Protein AF-A0AAU3PRI8-F1 (afdb_monomer)

Radius of gyration: 12.02 Å; Cα contacts (8 Å, |Δi|>4): 51; chains: 1; bounding box: 33×23×24 Å

pLDDT: mean 88.94, std 5.92, range [69.44, 98.19]

Solvent-accessible surface area (backbone atoms only — not comparable to full-atom values): 3210 Å² total; per-residue (Å²): 78,57,51,98,86,67,46,71,46,49,48,78,49,76,42,71,52,98,91,37,84,70,47,78,48,79,51,69,73,54,96,70,79,78,93,62,82,76,62,71,94,52,58,78,87,130

Foldseek 3Di:
DADPVRHDQWDWDFDDDPNHTPDIDIGGDDPDDDPDDDDPVPDDDD

Nearest PDB structures (foldseek):
  6ywy-assembly1_M  TM=4.687E-01  e=2.655E+00  Neurospora crassa
  2ch0-assembly1_A  TM=2.829E-01  e=8.829E+00  Homo sapiens
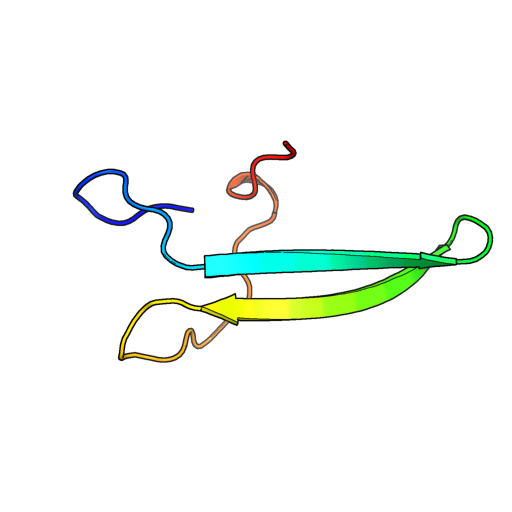
Structure (mmCIF, N/CA/C/O backbone):
data_AF-A0AAU3PRI8-F1
#
_entry.id   AF-A0AAU3PRI8-F1
#
loop_
_atom_site.group_PDB
_atom_site.id
_atom_site.type_symbol
_atom_site.label_atom_id
_atom_site.label_alt_id
_atom_site.label_comp_id
_atom_site.label_asym_id
_atom_site.label_entity_id
_atom_site.label_seq_id
_atom_site.pdbx_PDB_ins_code
_atom_site.Cartn_x
_atom_site.Cartn_y
_atom_site.Cartn_z
_atom_site.occupancy
_atom_site.B_iso_or_equiv
_atom_site.auth_seq_id
_atom_site.auth_comp_id
_atom_site.auth_asym_id
_atom_site.auth_atom_id
_atom_site.pdbx_PDB_model_num
ATOM 1 N N . MET A 1 1 ? 8.137 4.702 -1.142 1.00 71.19 1 MET A N 1
ATOM 2 C CA . MET A 1 1 ? 9.188 3.695 -1.426 1.00 71.19 1 MET A CA 1
ATOM 3 C C . MET A 1 1 ? 9.516 3.674 -2.901 1.00 71.19 1 MET A C 1
ATOM 5 O O . MET A 1 1 ? 8.590 3.575 -3.697 1.00 71.19 1 MET A O 1
ATOM 9 N N . THR A 1 2 ? 10.798 3.707 -3.253 1.00 81.25 2 THR A N 1
ATOM 10 C CA . THR A 1 2 ? 11.242 3.738 -4.648 1.00 81.25 2 THR A CA 1
ATOM 11 C C . THR A 1 2 ? 12.368 2.745 -4.919 1.00 81.25 2 THR A C 1
ATOM 13 O O . THR A 1 2 ? 13.074 2.340 -3.993 1.00 81.25 2 THR A O 1
ATOM 16 N N . ASP A 1 3 ? 12.540 2.362 -6.180 1.00 82.88 3 ASP A N 1
ATOM 17 C CA . ASP A 1 3 ? 13.701 1.618 -6.658 1.00 82.88 3 ASP A CA 1
ATOM 18 C C . ASP A 1 3 ? 14.946 2.523 -6.781 1.00 82.88 3 ASP A C 1
ATOM 20 O O . ASP A 1 3 ? 14.941 3.695 -6.390 1.00 82.88 3 ASP A O 1
ATOM 24 N N . HIS A 1 4 ? 16.028 1.970 -7.337 1.00 83.94 4 HIS A N 1
ATOM 25 C CA . HIS A 1 4 ? 17.291 2.678 -7.569 1.00 83.94 4 HIS A CA 1
ATOM 26 C C . HIS A 1 4 ? 17.176 3.855 -8.552 1.00 83.94 4 HIS A C 1
ATOM 28 O O . HIS A 1 4 ? 18.033 4.736 -8.534 1.00 83.94 4 HIS A O 1
ATOM 34 N N . ASN A 1 5 ? 16.123 3.893 -9.370 1.00 86.56 5 ASN A N 1
ATOM 35 C CA . ASN A 1 5 ? 15.841 4.966 -10.321 1.00 86.56 5 ASN A CA 1
ATOM 36 C C . ASN A 1 5 ? 14.848 5.994 -9.760 1.00 86.56 5 ASN A C 1
ATOM 38 O O . 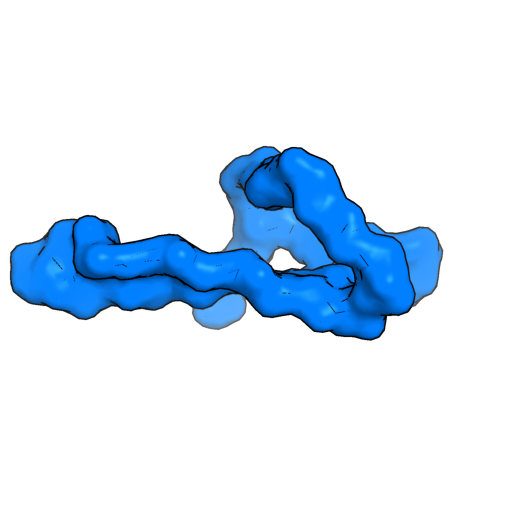ASN A 1 5 ? 14.457 6.918 -10.471 1.00 86.56 5 ASN A O 1
ATOM 42 N N . GLY A 1 6 ? 14.419 5.846 -8.502 1.00 85.62 6 GLY A N 1
ATOM 43 C CA . GLY A 1 6 ? 13.416 6.717 -7.892 1.00 85.62 6 GLY A CA 1
ATOM 44 C C . GLY A 1 6 ? 11.981 6.399 -8.322 1.00 85.62 6 GLY A C 1
ATOM 45 O O . GLY A 1 6 ? 11.071 7.159 -7.993 1.00 85.62 6 GLY A O 1
ATOM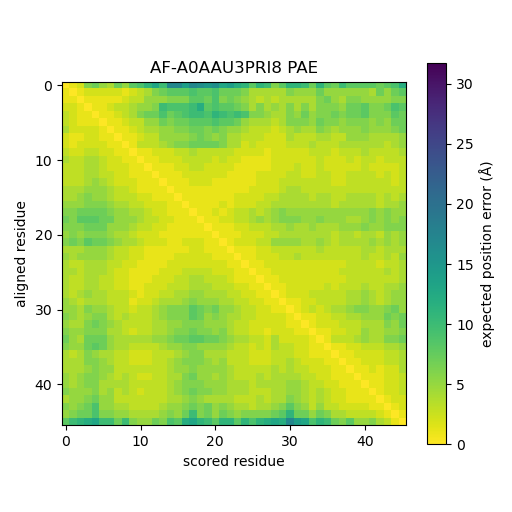 46 N N . SER A 1 7 ? 11.747 5.284 -9.018 1.00 86.44 7 SER A N 1
ATOM 47 C CA . SER A 1 7 ? 10.399 4.875 -9.424 1.00 86.44 7 SER A CA 1
ATOM 48 C C . SER A 1 7 ? 9.677 4.201 -8.259 1.00 86.44 7 SER A C 1
ATOM 50 O O . SER A 1 7 ? 10.305 3.419 -7.543 1.00 86.44 7 SER A O 1
ATOM 5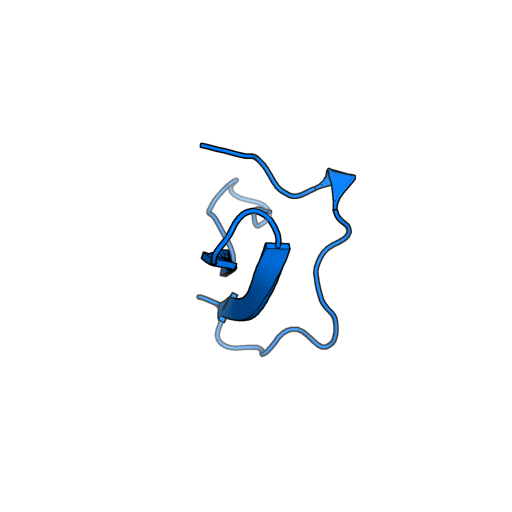2 N N . PRO A 1 8 ? 8.380 4.469 -8.028 1.00 86.25 8 PRO A N 1
ATOM 53 C CA . PRO A 1 8 ? 7.636 3.816 -6.959 1.00 86.25 8 PRO A CA 1
ATOM 54 C C . PRO A 1 8 ? 7.594 2.301 -7.181 1.00 86.25 8 PRO A C 1
ATOM 56 O O . PRO A 1 8 ? 7.362 1.840 -8.293 1.00 86.25 8 PRO A O 1
ATOM 59 N N . ILE A 1 9 ? 7.800 1.526 -6.116 1.00 87.75 9 ILE A N 1
ATOM 60 C CA . ILE A 1 9 ? 7.778 0.048 -6.176 1.00 87.75 9 ILE A CA 1
ATOM 61 C C . ILE A 1 9 ? 6.449 -0.557 -5.698 1.00 87.75 9 ILE A C 1
ATOM 63 O O . ILE A 1 9 ? 6.244 -1.766 -5.782 1.00 87.75 9 ILE A O 1
ATOM 67 N N . GLY A 1 10 ? 5.545 0.280 -5.191 1.00 90.69 10 GLY A N 1
ATOM 68 C CA . GLY A 1 10 ? 4.235 -0.117 -4.693 1.00 90.69 10 GLY A CA 1
ATOM 69 C C . GLY A 1 10 ? 3.589 0.964 -3.834 1.00 90.69 10 GLY A C 1
ATOM 70 O O . GLY A 1 10 ? 4.179 2.024 -3.593 1.00 90.69 10 GLY A O 1
ATOM 71 N N . GLU A 1 11 ? 2.396 0.658 -3.337 1.00 92.19 11 GLU A N 1
ATOM 72 C CA . GLU A 1 11 ? 1.531 1.563 -2.582 1.00 92.19 11 GLU A CA 1
ATOM 73 C C . GLU A 1 11 ? 0.896 0.851 -1.390 1.00 92.19 11 GLU A C 1
ATOM 75 O O . GLU A 1 11 ? 0.417 -0.277 -1.500 1.00 92.19 11 GLU A O 1
ATOM 80 N N . VAL A 1 12 ? 0.867 1.538 -0.247 1.00 91.31 12 VAL A N 1
ATOM 81 C CA . VAL A 1 12 ? 0.097 1.104 0.920 1.00 91.31 12 VAL A CA 1
ATOM 82 C C . VAL A 1 12 ? -1.188 1.915 0.960 1.00 91.31 12 VAL A C 1
ATOM 84 O O . VAL A 1 12 ? -1.136 3.142 1.052 1.00 91.31 12 VAL A O 1
ATOM 87 N N . ILE A 1 13 ? -2.324 1.228 0.909 1.00 92.25 13 ILE A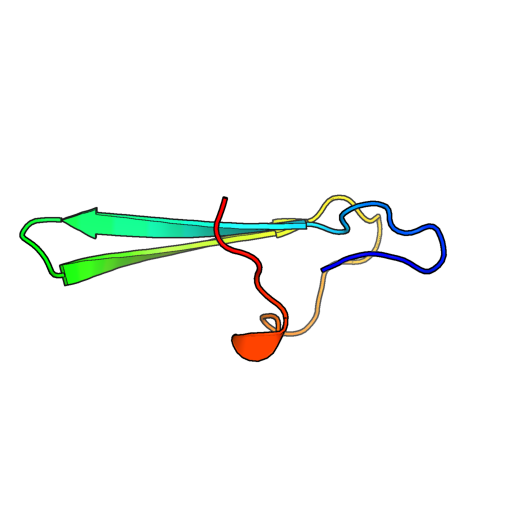 N 1
ATOM 88 C CA . ILE A 1 13 ? -3.653 1.833 0.986 1.00 92.25 13 ILE A CA 1
ATOM 89 C C . ILE A 1 13 ? -4.196 1.596 2.391 1.00 92.25 13 ILE A C 1
ATOM 91 O O . ILE A 1 13 ? -4.159 0.478 2.909 1.00 92.25 13 ILE A O 1
ATOM 95 N N . LEU A 1 14 ? -4.683 2.667 3.013 1.00 92.69 14 LEU A N 1
ATOM 96 C CA . LEU A 1 14 ? -5.305 2.637 4.329 1.00 92.69 14 LEU A CA 1
ATOM 97 C C . LEU A 1 14 ? -6.759 3.069 4.190 1.00 92.69 14 LEU A C 1
ATOM 99 O O . LEU A 1 14 ? -7.039 4.138 3.646 1.00 92.69 14 LEU A O 1
ATOM 103 N N . TRP A 1 15 ? -7.672 2.268 4.727 1.00 96.06 15 TRP A N 1
ATOM 104 C CA . TRP A 1 15 ? -9.074 2.654 4.850 1.00 96.06 15 TRP A CA 1
ATOM 105 C C . TRP A 1 15 ? -9.365 3.084 6.276 1.00 96.06 15 TRP A C 1
ATOM 107 O O . TRP A 1 15 ? -8.930 2.442 7.233 1.00 96.06 15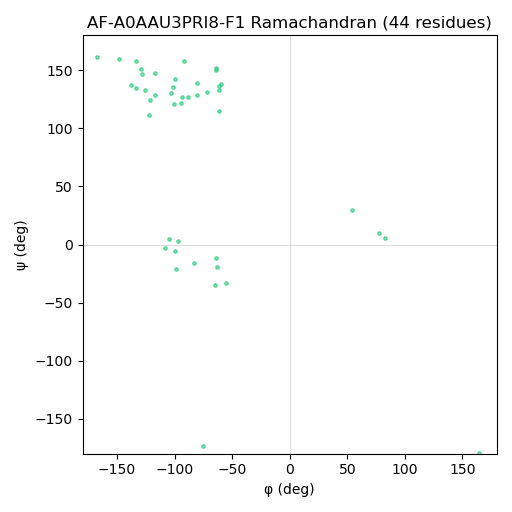 TRP A O 1
ATOM 117 N N . VAL A 1 16 ? -10.093 4.190 6.408 1.00 96.19 16 VAL A N 1
ATOM 118 C CA . VAL A 1 16 ? -10.528 4.728 7.693 1.00 96.19 16 VAL A CA 1
ATOM 119 C C . VAL A 1 16 ? -12.045 4.812 7.692 1.00 96.19 16 VAL A C 1
ATOM 121 O O . VAL A 1 16 ? -12.632 5.474 6.839 1.00 96.19 16 VAL A O 1
ATOM 124 N N . GLU A 1 17 ? -12.675 4.187 8.681 1.00 98.19 17 GLU A N 1
ATOM 125 C CA . GLU A 1 17 ? -14.114 4.266 8.916 1.00 98.19 17 GLU A CA 1
ATOM 126 C C . GLU A 1 17 ? -14.370 4.716 10.351 1.00 98.19 17 GLU A C 1
ATOM 128 O O . GLU A 1 17 ? -13.762 4.223 11.300 1.00 98.19 17 GLU A O 1
ATOM 133 N N . ASN A 1 18 ? -15.270 5.686 10.522 1.00 97.12 18 ASN A N 1
ATOM 134 C CA . ASN A 1 18 ? -15.631 6.243 11.831 1.00 97.12 18 ASN A CA 1
ATOM 135 C C . ASN A 1 18 ? -14.428 6.749 12.657 1.00 97.12 18 ASN A C 1
ATOM 137 O O . ASN A 1 18 ? -14.460 6.718 13.885 1.00 97.12 18 ASN A O 1
ATOM 141 N N . GLY A 1 19 ? -13.365 7.212 11.989 1.00 95.62 19 GLY A N 1
ATOM 142 C CA . GLY A 1 19 ? -12.136 7.696 12.629 1.00 95.62 19 GLY A CA 1
ATOM 143 C C . GLY A 1 19 ? -11.139 6.602 13.027 1.00 95.62 19 GLY A C 1
ATOM 144 O O . GLY A 1 19 ? -10.116 6.917 13.632 1.00 95.62 19 GLY A O 1
ATOM 145 N N . TRP A 1 20 ? -11.403 5.342 12.673 1.00 96.88 20 TRP A N 1
ATOM 146 C CA . TRP A 1 20 ? -10.545 4.196 12.977 1.00 96.88 20 TRP A CA 1
ATOM 147 C C . TRP A 1 20 ? -10.021 3.548 11.702 1.00 96.88 20 TRP A C 1
ATOM 149 O O . TRP A 1 20 ? -10.712 3.520 10.688 1.00 96.88 20 TRP A O 1
ATOM 159 N N . LEU A 1 21 ? -8.809 2.992 11.764 1.00 94.69 21 LEU A N 1
ATOM 160 C CA . LEU A 1 21 ? -8.275 2.162 10.687 1.00 94.69 21 LEU A CA 1
ATOM 161 C C . LEU A 1 21 ? -9.177 0.932 10.510 1.00 94.69 21 LEU A C 1
ATOM 163 O O . LEU A 1 21 ? -9.265 0.100 11.412 1.00 94.69 21 LEU A O 1
ATOM 167 N N . SER A 1 22 ? -9.836 0.828 9.360 1.00 96.44 22 SER A N 1
ATOM 168 C CA . SER A 1 22 ? -10.730 -0.280 9.015 1.00 96.44 22 SER A CA 1
ATOM 169 C C . SER A 1 22 ? -10.053 -1.331 8.139 1.00 96.44 22 SER A C 1
ATOM 171 O O . SER A 1 22 ? -10.471 -2.487 8.140 1.00 96.44 22 SER A O 1
ATOM 173 N N . GLY A 1 23 ? -8.969 -0.975 7.443 1.00 95.31 23 GLY A N 1
ATOM 174 C CA . GLY A 1 23 ? -8.212 -1.924 6.636 1.00 95.31 23 GLY A CA 1
ATOM 175 C C . GLY A 1 23 ? -6.856 -1.403 6.176 1.00 95.31 23 GLY A C 1
ATOM 176 O O . GLY A 1 23 ? -6.609 -0.196 6.142 1.00 95.31 23 GLY A O 1
ATOM 177 N N . ILE A 1 24 ? -6.000 -2.343 5.783 1.00 92.94 24 ILE A N 1
ATOM 178 C CA . ILE A 1 24 ? -4.710 -2.092 5.143 1.00 92.94 24 ILE A CA 1
ATOM 179 C C . ILE A 1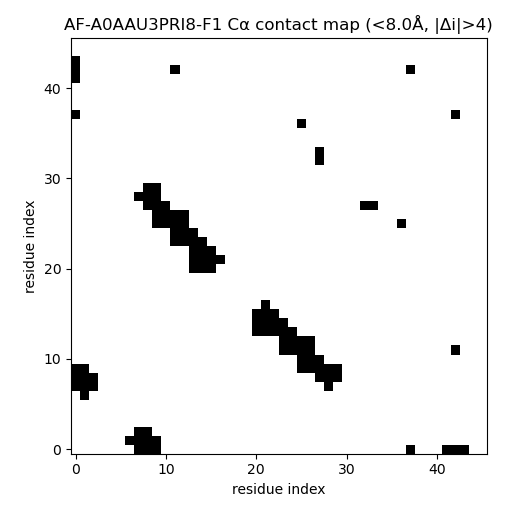 24 ? -4.553 -3.017 3.937 1.00 92.94 24 ILE A C 1
ATOM 181 O O . ILE A 1 24 ? -4.810 -4.218 4.035 1.00 92.94 24 ILE A O 1
ATOM 185 N N . GLU A 1 25 ? -4.099 -2.464 2.820 1.00 93.12 25 GLU A N 1
ATOM 186 C CA . GLU A 1 25 ? -3.686 -3.221 1.638 1.00 93.12 25 GLU A CA 1
ATOM 187 C C . GLU A 1 25 ? -2.297 -2.779 1.194 1.00 93.12 25 GLU A C 1
ATOM 189 O O . GLU A 1 25 ? -1.916 -1.614 1.332 1.00 93.12 25 GLU A O 1
ATOM 194 N N . TYR A 1 26 ? -1.537 -3.735 0.662 1.00 91.50 26 TYR A N 1
ATOM 195 C CA . TYR A 1 26 ? -0.269 -3.466 0.011 1.00 91.50 26 TYR A CA 1
ATOM 196 C C . TYR A 1 26 ? -0.293 -3.991 -1.425 1.00 91.50 26 TYR A C 1
ATOM 198 O O . TYR A 1 26 ? -0.283 -5.204 -1.643 1.00 91.50 26 TYR A O 1
ATOM 206 N N . ALA A 1 27 ? -0.282 -3.064 -2.382 1.00 92.19 27 ALA A N 1
ATOM 207 C CA . ALA A 1 27 ? -0.114 -3.342 -3.802 1.00 92.19 27 ALA A CA 1
ATOM 208 C C . ALA A 1 27 ? 1.342 -3.082 -4.219 1.00 92.19 27 ALA A C 1
ATOM 210 O O . ALA A 1 27 ? 1.978 -2.139 -3.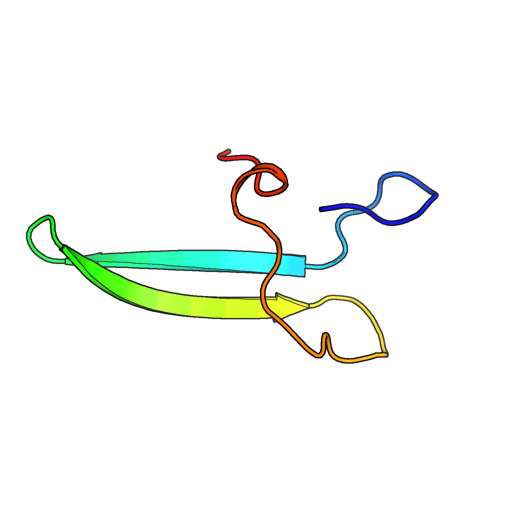742 1.00 92.19 27 ALA A O 1
ATOM 211 N N . TRP A 1 28 ? 1.886 -3.908 -5.112 1.00 92.38 28 TRP A N 1
ATOM 212 C CA . TRP A 1 28 ? 3.265 -3.790 -5.593 1.00 92.38 28 TRP A CA 1
ATOM 213 C C . TRP A 1 28 ? 3.317 -3.806 -7.121 1.00 92.38 28 TRP A C 1
ATOM 215 O O . TRP A 1 28 ? 2.448 -4.381 -7.775 1.00 92.38 28 TRP A O 1
ATOM 225 N N . TYR A 1 29 ? 4.331 -3.147 -7.681 1.00 90.00 29 TYR A N 1
ATOM 226 C CA . TYR A 1 29 ? 4.487 -2.973 -9.133 1.00 90.00 29 TYR A CA 1
ATOM 227 C C . TYR A 1 29 ? 5.631 -3.801 -9.723 1.00 90.00 29 TYR A C 1
ATOM 229 O O . TYR A 1 29 ? 5.873 -3.764 -10.925 1.00 90.00 29 TYR A O 1
ATOM 237 N N . THR A 1 30 ? 6.364 -4.510 -8.869 1.00 86.56 30 THR A N 1
ATOM 238 C CA . THR A 1 30 ? 7.515 -5.334 -9.235 1.00 86.56 30 THR A CA 1
ATOM 239 C C . THR A 1 30 ? 7.106 -6.775 -9.526 1.00 86.56 30 THR A C 1
ATOM 241 O O . THR A 1 30 ? 6.094 -7.255 -9.021 1.00 86.56 30 THR A O 1
ATOM 244 N N . ASP A 1 31 ? 7.934 -7.502 -10.277 1.00 90.62 31 ASP A N 1
ATOM 245 C CA . ASP A 1 31 ? 7.706 -8.933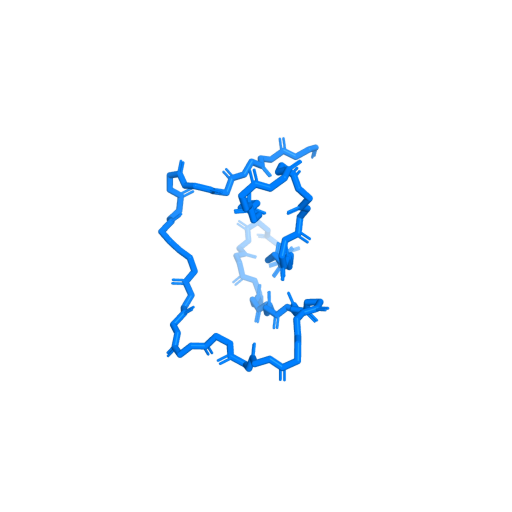 -10.528 1.00 90.62 31 ASP A CA 1
ATOM 246 C C . ASP A 1 31 ? 7.806 -9.761 -9.238 1.00 90.62 31 ASP A C 1
ATOM 248 O O . ASP A 1 31 ? 7.066 -10.720 -9.025 1.00 90.62 31 ASP A O 1
ATOM 252 N N . GLU A 1 32 ? 8.697 -9.345 -8.338 1.00 88.62 32 GLU A N 1
ATOM 253 C CA . GLU A 1 32 ? 8.893 -9.995 -7.049 1.00 88.62 32 GLU A CA 1
ATOM 254 C C . GLU A 1 32 ? 7.957 -9.415 -5.993 1.00 88.62 32 GLU A C 1
ATOM 256 O O . GLU A 1 32 ? 7.935 -8.202 -5.748 1.00 88.62 32 GLU A O 1
ATOM 261 N N . ARG A 1 33 ? 7.212 -10.299 -5.320 1.00 88.12 33 ARG A N 1
ATOM 262 C CA . ARG A 1 33 ? 6.336 -9.907 -4.216 1.00 88.12 33 ARG A CA 1
ATOM 263 C C . ARG A 1 33 ? 7.169 -9.527 -2.983 1.00 88.12 33 ARG A C 1
ATOM 265 O O . ARG A 1 33 ? 7.992 -10.326 -2.530 1.00 88.12 33 ARG A O 1
ATOM 272 N N . PRO A 1 34 ? 6.891 -8.381 -2.343 1.00 86.06 34 PRO A N 1
ATOM 273 C CA . PRO A 1 34 ? 7.501 -8.020 -1.069 1.00 86.06 34 PRO A CA 1
ATOM 274 C C . PRO A 1 34 ? 7.205 -9.042 0.039 1.00 86.06 34 PRO A C 1
ATOM 276 O O . PRO A 1 34 ? 6.072 -9.494 0.213 1.00 86.06 34 PRO A O 1
ATOM 279 N N . LEU A 1 35 ? 8.221 -9.368 0.841 1.00 89.38 35 LEU A N 1
ATOM 280 C CA . LEU A 1 35 ? 8.088 -10.316 1.958 1.00 89.38 35 LEU A CA 1
ATOM 281 C C . LEU A 1 35 ? 7.542 -9.678 3.241 1.00 89.38 35 LEU A C 1
ATOM 283 O O . LEU A 1 35 ? 7.118 -10.388 4.151 1.00 89.38 35 LEU A O 1
ATOM 287 N N . ALA A 1 36 ? 7.564 -8.350 3.324 1.00 88.44 36 ALA A N 1
ATOM 288 C CA . ALA A 1 36 ? 7.101 -7.593 4.473 1.00 88.44 36 ALA A CA 1
ATOM 289 C C . ALA A 1 36 ? 6.522 -6.248 4.029 1.00 88.44 36 ALA A C 1
ATOM 291 O O . ALA A 1 36 ? 6.835 -5.742 2.947 1.00 88.44 36 ALA A O 1
ATOM 292 N N . LEU A 1 37 ? 5.705 -5.661 4.904 1.00 88.38 37 LEU A N 1
ATOM 293 C CA . LEU A 1 37 ? 5.283 -4.276 4.758 1.00 88.38 37 LEU A CA 1
ATOM 294 C C . LEU A 1 37 ? 6.490 -3.331 4.866 1.00 88.38 37 LEU A C 1
ATOM 296 O O . LEU A 1 37 ? 7.459 -3.629 5.575 1.00 88.38 37 LEU A O 1
ATOM 300 N N . PRO A 1 38 ? 6.435 -2.177 4.188 1.00 86.62 38 PRO A N 1
ATOM 301 C CA . PRO A 1 38 ? 7.468 -1.164 4.316 1.00 86.62 38 PRO A CA 1
ATOM 302 C C . PRO A 1 38 ? 7.536 -0.585 5.730 1.00 86.62 38 PRO A C 1
ATOM 304 O O . PRO A 1 38 ? 6.532 -0.504 6.435 1.00 86.62 38 PRO A O 1
ATOM 307 N N . GLN A 1 39 ? 8.721 -0.115 6.135 1.00 88.69 39 GLN A N 1
ATOM 308 C CA . GLN A 1 39 ? 8.829 0.681 7.359 1.00 88.69 39 GLN A CA 1
ATOM 309 C C . GLN A 1 39 ? 7.995 1.965 7.212 1.00 88.69 39 GLN A C 1
ATOM 311 O O . GLN A 1 39 ? 8.163 2.652 6.201 1.00 88.69 39 GLN A O 1
ATOM 316 N N . PRO A 1 40 ? 7.160 2.338 8.203 1.00 88.31 40 PRO A N 1
ATOM 317 C CA . PRO A 1 40 ? 6.279 3.503 8.094 1.00 88.31 40 PRO A CA 1
ATOM 318 C C . PRO A 1 40 ? 7.006 4.811 7.765 1.00 88.31 40 PRO A C 1
ATOM 320 O O . PRO A 1 40 ? 6.495 5.626 7.011 1.00 88.31 40 PRO A O 1
ATOM 323 N N . SER A 1 41 ? 8.241 4.980 8.247 1.00 89.56 41 SER A N 1
ATOM 324 C CA . SER A 1 41 ? 9.096 6.140 7.950 1.00 89.56 41 SER A CA 1
ATOM 325 C C . SER A 1 41 ? 9.495 6.279 6.474 1.00 89.56 41 SER A C 1
ATOM 327 O O . SER A 1 41 ? 10.046 7.304 6.088 1.00 89.56 41 SER A O 1
ATOM 329 N N . ARG A 1 42 ? 9.254 5.251 5.652 1.00 84.31 42 ARG A N 1
ATOM 330 C CA . ARG A 1 42 ? 9.528 5.222 4.205 1.00 84.31 42 ARG A CA 1
ATOM 331 C C . ARG A 1 42 ? 8.261 5.352 3.354 1.00 84.31 42 ARG A C 1
ATOM 333 O O . ARG A 1 42 ? 8.322 5.194 2.126 1.00 84.31 42 ARG A O 1
ATOM 340 N N . ILE A 1 43 ? 7.121 5.564 4.005 1.00 84.31 43 ILE A N 1
ATOM 341 C CA . ILE A 1 43 ? 5.845 5.843 3.360 1.00 84.31 43 ILE A CA 1
ATOM 342 C C . ILE A 1 43 ? 5.701 7.359 3.306 1.00 84.31 43 ILE A C 1
ATOM 344 O O . ILE A 1 43 ? 5.741 8.038 4.328 1.00 84.31 43 ILE A O 1
ATOM 348 N N . GLU A 1 44 ? 5.549 7.877 2.096 1.00 83.62 44 GLU A N 1
ATOM 349 C CA . GLU A 1 44 ? 5.232 9.281 1.874 1.00 83.62 44 GLU A CA 1
ATOM 350 C C . GLU A 1 44 ? 3.716 9.405 1.757 1.00 83.62 44 GLU A C 1
ATOM 352 O O . GLU A 1 44 ? 3.092 8.681 0.981 1.00 83.62 44 GLU A O 1
ATOM 357 N N . LEU A 1 45 ? 3.129 10.301 2.550 1.00 80.75 45 LEU A N 1
ATOM 358 C CA . LEU A 1 45 ? 1.727 10.676 2.410 1.00 80.75 45 LEU A CA 1
ATOM 359 C C . LEU A 1 45 ? 1.629 11.699 1.277 1.00 80.75 45 LEU A C 1
ATOM 361 O O . LEU A 1 45 ? 2.378 12.679 1.273 1.00 80.75 45 LEU A O 1
ATOM 365 N N . LYS A 1 46 ? 0.735 11.452 0.321 1.00 69.44 46 LYS A N 1
ATOM 366 C CA . LYS A 1 46 ? 0.407 12.391 -0.753 1.00 69.44 46 LYS A CA 1
ATOM 367 C C . LYS A 1 46 ? -0.934 13.058 -0.501 1.00 69.44 46 LYS A C 1
ATOM 369 O O . LYS A 1 46 ? -1.799 12.403 0.119 1.00 69.44 46 LYS A O 1
#

Secondary structure (DSSP, 8-state):
-B-TTS-B-EEEEEEEETTEEEEEEEEE-SSSPPSSPPPGGGPPP-

Mean predicted aligned error: 3.76 Å

Sequence (46 aa):
MTDHNGSPIGEVILWVENGWLSGIEYAWYTDERPLALPQPSRIELK